Protein AF-A0A539E3X6-F1 (afdb_monomer)

Nearest PDB structures (foldseek):
  5n8n-assembly1_A  TM=7.428E-01  e=6.494E-04  Pseudomonas aeruginosa
  8fda-assembly3_C  TM=2.814E-01  e=2.638E+00  Homo sapiens

Structure (mmCIF, N/CA/C/O backbone):
data_AF-A0A539E3X6-F1
#
_entry.id   AF-A0A539E3X6-F1
#
loop_
_atom_site.group_PDB
_atom_site.id
_atom_site.type_symbol
_atom_site.label_atom_id
_atom_site.label_alt_id
_atom_site.label_comp_id
_atom_site.label_asym_id
_atom_site.label_entity_id
_atom_site.label_seq_id
_atom_site.pdbx_PDB_ins_code
_atom_site.Cartn_x
_atom_site.Cartn_y
_atom_site.Cartn_z
_atom_site.occupancy
_atom_site.B_iso_or_equiv
_atom_site.auth_seq_id
_atom_site.auth_comp_id
_atom_site.auth_asym_id
_atom_site.auth_atom_id
_atom_site.pdbx_PDB_model_num
ATOM 1 N N . MET A 1 1 ? 20.819 11.981 -60.258 1.00 41.84 1 MET A N 1
ATOM 2 C CA . MET A 1 1 ? 19.433 12.133 -59.774 1.00 41.84 1 MET A CA 1
ATOM 3 C C . MET A 1 1 ? 19.209 11.024 -58.771 1.00 41.84 1 MET A C 1
ATOM 5 O O . MET A 1 1 ? 19.209 9.869 -59.173 1.00 41.84 1 MET A O 1
ATOM 9 N N . SER A 1 2 ? 19.192 11.364 -57.485 1.00 45.53 2 SER A N 1
ATOM 10 C CA . SER A 1 2 ? 18.996 10.406 -56.397 1.00 45.53 2 SER A CA 1
ATOM 11 C C . SER A 1 2 ? 17.498 10.268 -56.162 1.00 45.53 2 SER A C 1
ATOM 13 O O . SER A 1 2 ? 16.814 11.275 -56.020 1.00 45.53 2 SER A O 1
ATOM 15 N N . ASP A 1 3 ? 16.999 9.041 -56.204 1.00 52.81 3 ASP A N 1
ATOM 16 C CA . ASP A 1 3 ? 15.593 8.719 -55.986 1.00 52.81 3 ASP A CA 1
ATOM 17 C C . ASP A 1 3 ? 15.246 8.934 -54.500 1.00 52.81 3 ASP A C 1
ATOM 19 O O . ASP A 1 3 ? 15.638 8.151 -53.634 1.00 52.81 3 ASP A O 1
ATOM 23 N N . GLU A 1 4 ? 14.581 10.051 -54.198 1.00 57.06 4 GLU A N 1
ATOM 24 C CA . GLU A 1 4 ? 14.175 10.471 -52.847 1.00 57.06 4 GLU A CA 1
ATOM 25 C C . GLU A 1 4 ? 12.908 9.753 -52.341 1.00 57.06 4 GLU A C 1
ATOM 27 O O . GLU A 1 4 ? 12.353 10.131 -51.311 1.00 57.06 4 GLU A O 1
ATOM 32 N N . THR A 1 5 ? 12.435 8.698 -53.017 1.00 60.28 5 THR A N 1
ATOM 33 C CA . THR A 1 5 ? 11.196 7.993 -52.629 1.00 60.28 5 THR A CA 1
ATOM 34 C C . THR A 1 5 ? 11.403 6.615 -52.009 1.00 60.28 5 THR A C 1
ATOM 36 O O . THR A 1 5 ? 10.471 5.813 -51.934 1.00 60.28 5 THR A O 1
ATOM 39 N N . LYS A 1 6 ? 12.595 6.318 -51.480 1.00 58.25 6 LYS A N 1
ATOM 40 C CA . LYS A 1 6 ? 12.779 5.096 -50.690 1.00 58.25 6 LYS A CA 1
ATOM 41 C C . LYS A 1 6 ? 12.186 5.290 -49.293 1.00 58.25 6 LYS A C 1
ATOM 43 O O . LYS A 1 6 ? 12.840 5.818 -48.399 1.00 58.25 6 LYS A O 1
ATOM 48 N N . SER A 1 7 ? 10.938 4.857 -49.106 1.00 58.25 7 SER A N 1
ATOM 49 C CA . SER A 1 7 ? 10.369 4.674 -47.769 1.00 58.25 7 SER A CA 1
ATOM 50 C C . SER A 1 7 ? 11.309 3.770 -46.960 1.00 58.25 7 SER A C 1
ATOM 52 O O . SER A 1 7 ? 11.676 2.702 -47.465 1.00 58.25 7 SER A O 1
ATOM 54 N N . PRO A 1 8 ? 11.735 4.173 -45.750 1.00 56.09 8 PRO A N 1
ATOM 55 C CA . PRO A 1 8 ? 12.565 3.314 -44.917 1.00 56.09 8 PRO A CA 1
ATOM 56 C C . PRO A 1 8 ? 11.816 2.000 -44.672 1.00 56.09 8 PRO A C 1
ATOM 58 O O . PRO A 1 8 ? 10.625 1.994 -44.348 1.00 56.09 8 PRO A O 1
ATOM 61 N N . SER A 1 9 ? 12.493 0.877 -44.917 1.00 59.53 9 SER A N 1
ATOM 62 C CA . SER A 1 9 ? 11.942 -0.457 -44.679 1.00 59.53 9 SER A CA 1
ATOM 63 C C . SER A 1 9 ? 11.598 -0.618 -43.199 1.00 59.53 9 SER A C 1
ATOM 65 O O . SER A 1 9 ? 12.306 -0.097 -42.340 1.00 59.53 9 SER A O 1
ATOM 67 N N . ALA A 1 10 ? 10.539 -1.374 -42.894 1.00 56.31 10 ALA A N 1
ATOM 68 C CA . ALA A 1 10 ? 10.042 -1.603 -41.531 1.00 56.31 10 ALA A CA 1
ATOM 69 C C . ALA A 1 10 ? 11.101 -2.130 -40.530 1.00 56.31 10 ALA A C 1
ATOM 71 O O . ALA A 1 10 ? 10.890 -2.030 -39.323 1.00 56.31 10 ALA A O 1
ATOM 72 N N . ASP A 1 11 ? 12.242 -2.622 -41.025 1.00 56.34 11 ASP A N 1
ATOM 73 C CA . ASP A 1 11 ? 13.405 -3.062 -40.245 1.00 56.34 11 ASP A CA 1
ATOM 74 C C . ASP A 1 11 ? 14.237 -1.921 -39.613 1.00 56.34 11 ASP A C 1
ATOM 76 O O . ASP A 1 11 ? 15.116 -2.195 -38.798 1.00 56.34 11 ASP A O 1
ATOM 80 N N . GLU A 1 12 ? 13.972 -0.645 -39.926 1.00 52.34 12 GLU A N 1
ATOM 81 C CA . GLU A 1 12 ? 14.722 0.509 -39.384 1.00 52.34 12 GLU A CA 1
ATOM 82 C C . GLU A 1 12 ? 14.014 1.258 -38.242 1.00 52.34 12 GLU A C 1
ATOM 84 O O . GLU A 1 12 ? 14.523 2.257 -37.730 1.00 52.34 12 GLU A O 1
ATOM 89 N N . LEU A 1 13 ? 12.854 0.785 -37.784 1.00 56.97 13 LEU A N 1
ATOM 90 C CA . LEU A 1 13 ? 12.190 1.375 -36.624 1.00 56.97 13 LEU A CA 1
ATOM 91 C C . LEU A 1 13 ? 12.783 0.784 -35.341 1.00 56.97 13 LEU A C 1
ATOM 93 O O . LEU A 1 13 ? 12.258 -0.167 -34.761 1.00 56.97 13 LEU A O 1
ATOM 97 N N . SER A 1 14 ? 13.8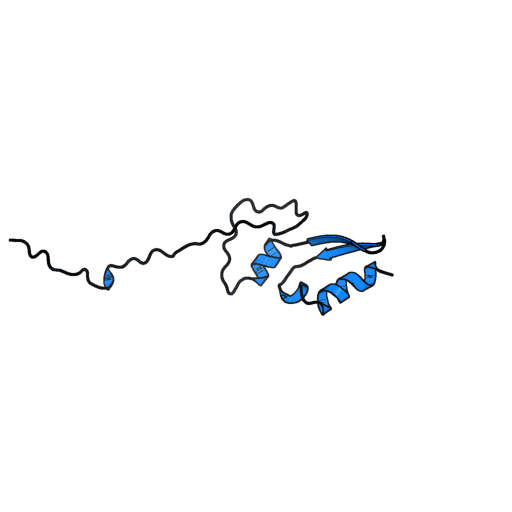83 1.375 -34.869 1.00 65.69 14 SER A N 1
ATOM 98 C CA . SER A 1 14 ? 14.344 1.190 -33.494 1.00 65.69 14 SER A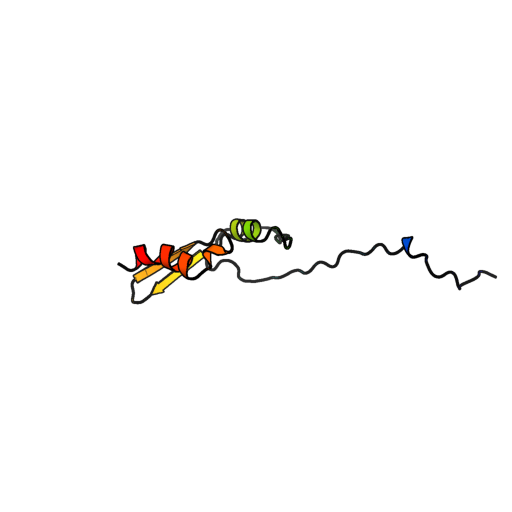 CA 1
ATOM 99 C C . SER A 1 14 ? 13.329 1.843 -32.551 1.00 65.69 14 SER A C 1
ATOM 101 O O . SER A 1 14 ? 13.436 3.002 -32.151 1.00 65.69 14 SER A O 1
ATOM 103 N N . TRP A 1 15 ? 12.270 1.105 -32.220 1.00 66.19 15 TRP A N 1
ATOM 104 C CA . TRP A 1 15 ? 11.269 1.566 -31.268 1.00 66.19 15 TRP A CA 1
ATOM 105 C C . TRP A 1 15 ? 11.945 1.778 -29.916 1.00 66.19 15 TRP A C 1
ATOM 107 O O . TRP A 1 15 ? 12.229 0.835 -29.176 1.00 66.19 15 TRP A O 1
ATOM 117 N N . THR A 1 16 ? 12.234 3.038 -29.595 1.00 77.38 16 THR A N 1
ATOM 118 C CA . THR A 1 16 ? 12.737 3.391 -28.274 1.00 77.38 16 THR A CA 1
ATOM 119 C C . THR A 1 16 ? 11.583 3.198 -27.291 1.00 77.38 16 THR A C 1
ATOM 121 O O . THR A 1 16 ? 10.530 3.815 -27.468 1.00 77.38 16 THR A O 1
ATOM 124 N N . PRO A 1 17 ? 11.728 2.341 -26.267 1.00 80.38 17 PRO A N 1
ATOM 125 C CA . PRO A 1 17 ? 10.630 2.046 -25.362 1.00 80.38 17 PRO A CA 1
ATOM 126 C C . PRO A 1 17 ? 10.249 3.300 -24.572 1.00 80.38 17 PRO A C 1
ATOM 128 O O . PRO A 1 17 ? 11.094 3.891 -23.892 1.00 80.38 17 PRO A O 1
ATOM 131 N N . LEU A 1 18 ? 8.969 3.678 -24.629 1.00 83.81 18 LEU A N 1
ATOM 132 C CA . LEU A 1 18 ? 8.421 4.750 -23.803 1.00 83.81 18 LEU A CA 1
ATOM 133 C C . LEU A 1 18 ? 8.553 4.365 -22.325 1.00 83.81 18 LEU A C 1
ATOM 135 O O . LEU A 1 18 ? 8.129 3.286 -21.909 1.00 83.81 18 LEU A O 1
ATOM 139 N N . ARG A 1 19 ? 9.138 5.255 -21.521 1.00 85.19 19 ARG A N 1
ATOM 140 C CA . ARG A 1 19 ? 9.263 5.079 -20.071 1.00 85.19 19 ARG A CA 1
ATOM 141 C C . ARG A 1 19 ? 8.467 6.162 -19.365 1.00 85.19 19 ARG A C 1
ATOM 143 O O . ARG A 1 19 ? 8.700 7.344 -19.593 1.00 85.19 19 ARG A O 1
ATOM 150 N N . LEU A 1 20 ? 7.558 5.744 -18.493 1.00 87.06 20 LEU A N 1
ATOM 151 C CA . LEU A 1 20 ? 6.795 6.638 -17.632 1.00 87.06 20 LEU A CA 1
ATOM 152 C C . LEU A 1 20 ? 7.448 6.680 -16.252 1.00 87.06 20 LEU A C 1
ATOM 154 O O . LEU A 1 20 ? 7.738 5.637 -15.666 1.00 87.06 20 LEU A O 1
ATOM 158 N N . ALA A 1 21 ? 7.677 7.886 -15.740 1.00 87.81 21 ALA A N 1
ATOM 159 C CA . ALA A 1 21 ? 8.109 8.106 -14.368 1.00 87.81 21 ALA A CA 1
ATOM 160 C C . ALA A 1 21 ? 6.909 8.587 -13.548 1.00 87.81 21 ALA A C 1
ATOM 162 O O . ALA A 1 21 ? 6.297 9.600 -13.878 1.00 87.81 21 ALA A O 1
ATOM 163 N N . VAL A 1 22 ? 6.581 7.858 -12.482 1.00 87.19 22 VAL A N 1
ATOM 164 C CA . VAL A 1 22 ? 5.509 8.216 -11.549 1.00 87.19 22 VAL A CA 1
ATOM 165 C C . VAL A 1 22 ? 6.143 8.587 -10.217 1.00 87.19 22 VAL A C 1
ATOM 167 O O . VAL A 1 22 ? 6.936 7.824 -9.667 1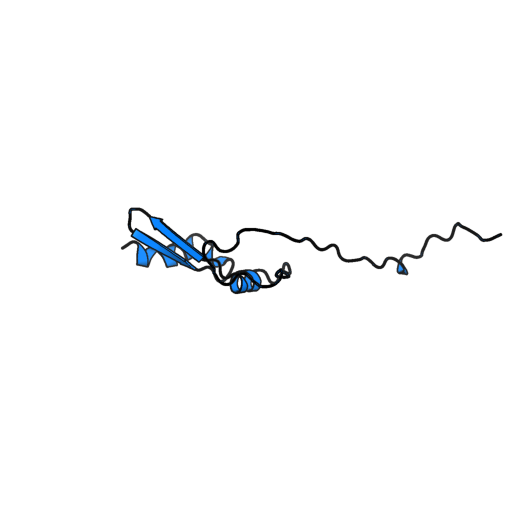.00 87.19 22 VAL A O 1
ATOM 170 N N . VAL A 1 23 ? 5.794 9.764 -9.701 1.00 86.50 23 VAL A N 1
ATOM 171 C CA . VAL A 1 23 ? 6.230 10.242 -8.386 1.00 86.50 23 VAL A CA 1
ATOM 172 C C . VAL A 1 23 ? 5.001 10.332 -7.494 1.00 86.50 23 VAL A C 1
ATOM 174 O O . VAL A 1 23 ? 4.058 11.051 -7.813 1.00 86.50 23 VAL A O 1
ATOM 177 N N . ALA A 1 24 ? 5.006 9.587 -6.392 1.00 83.88 24 ALA A N 1
ATOM 178 C CA . ALA A 1 24 ? 3.884 9.506 -5.465 1.00 83.88 24 ALA A CA 1
ATOM 179 C C . ALA A 1 24 ? 4.373 9.319 -4.016 1.00 83.88 24 ALA A C 1
ATOM 181 O O . ALA A 1 24 ? 5.462 8.777 -3.801 1.00 83.88 24 ALA A O 1
ATOM 182 N N . PRO A 1 25 ? 3.583 9.741 -3.013 1.00 82.06 25 PRO A N 1
ATOM 183 C CA . PRO A 1 25 ? 3.831 9.402 -1.617 1.00 82.06 25 PRO A CA 1
ATOM 184 C C . PRO A 1 25 ? 3.429 7.940 -1.374 1.00 82.06 25 PRO A C 1
ATOM 186 O O . PRO A 1 25 ? 2.248 7.630 -1.259 1.00 82.06 25 PRO A O 1
ATOM 189 N N . LEU A 1 26 ? 4.405 7.030 -1.341 1.00 80.75 26 LEU A N 1
ATOM 190 C CA . LEU A 1 26 ? 4.127 5.586 -1.289 1.00 80.75 26 LEU A CA 1
ATOM 191 C C . LEU A 1 26 ? 4.200 4.967 0.114 1.00 80.75 26 LEU A C 1
ATOM 193 O O . LEU A 1 26 ? 3.639 3.898 0.332 1.00 80.75 26 LEU A O 1
ATOM 197 N N . ALA A 1 27 ? 4.865 5.614 1.070 1.00 73.50 27 ALA A N 1
ATOM 198 C CA . ALA A 1 27 ? 4.934 5.137 2.446 1.00 73.50 27 ALA A CA 1
ATOM 199 C C . ALA A 1 27 ? 4.866 6.333 3.402 1.00 73.50 27 ALA A C 1
ATOM 201 O O . ALA A 1 27 ? 5.694 7.240 3.319 1.00 73.50 27 ALA A O 1
ATOM 202 N N . GLY A 1 28 ? 3.849 6.360 4.272 1.00 66.12 28 GLY A N 1
ATOM 203 C CA . GLY A 1 28 ? 3.517 7.539 5.081 1.00 66.12 28 GLY A CA 1
ATOM 204 C C . GLY A 1 28 ? 4.626 7.962 6.049 1.00 66.12 28 GLY A C 1
ATOM 205 O O . GLY A 1 28 ? 4.802 9.153 6.300 1.00 66.12 28 GLY A O 1
ATOM 206 N N . HIS A 1 29 ? 5.398 6.999 6.561 1.00 62.09 29 HIS A N 1
ATOM 207 C CA . HIS A 1 29 ? 6.522 7.249 7.462 1.00 62.09 29 HIS A CA 1
ATOM 208 C C . HIS A 1 29 ? 7.649 6.224 7.262 1.00 62.09 29 HIS A C 1
ATOM 210 O O . HIS A 1 29 ? 8.095 5.580 8.207 1.00 62.09 29 HIS A O 1
ATOM 216 N N . ASN A 1 30 ? 8.096 6.025 6.017 1.00 58.28 30 ASN A N 1
ATOM 217 C CA . ASN A 1 30 ? 9.246 5.157 5.759 1.00 58.28 30 ASN A CA 1
ATOM 218 C C . ASN A 1 30 ? 10.527 5.998 5.591 1.00 58.28 30 ASN A C 1
ATOM 220 O O . ASN A 1 30 ? 10.641 6.729 4.602 1.00 58.28 30 ASN A O 1
ATOM 224 N N . PRO A 1 31 ? 11.498 5.921 6.524 1.00 54.44 31 PRO A N 1
ATOM 225 C CA . PRO A 1 31 ? 12.769 6.636 6.402 1.00 54.44 31 PRO A CA 1
ATOM 226 C C . PRO A 1 31 ? 13.643 6.090 5.263 1.00 54.44 31 PRO A C 1
ATOM 228 O O . PRO A 1 31 ? 14.537 6.787 4.784 1.00 54.44 31 PRO A O 1
ATOM 231 N N . ALA A 1 32 ? 13.377 4.870 4.787 1.00 59.38 32 ALA A N 1
ATOM 232 C CA . ALA A 1 32 ? 14.066 4.272 3.654 1.00 59.38 32 ALA A CA 1
ATOM 233 C C . ALA A 1 32 ? 13.460 4.771 2.333 1.00 59.38 32 ALA A C 1
ATOM 235 O O . ALA A 1 32 ? 12.820 4.029 1.590 1.00 59.38 32 ALA A O 1
ATOM 236 N N . ARG A 1 33 ? 13.661 6.056 2.017 1.00 64.69 33 ARG A N 1
ATOM 237 C CA . ARG A 1 33 ? 13.427 6.538 0.651 1.00 64.69 33 ARG A CA 1
ATOM 238 C C . ARG A 1 33 ? 14.383 5.774 -0.275 1.00 64.69 33 ARG A C 1
ATOM 240 O O . ARG A 1 33 ? 15.591 5.817 -0.035 1.00 64.69 33 ARG A O 1
ATOM 247 N N . PRO A 1 34 ? 13.899 5.107 -1.336 1.00 65.94 34 PRO A N 1
ATOM 248 C CA . PRO A 1 34 ? 14.805 4.485 -2.284 1.00 65.94 34 PRO A CA 1
ATOM 249 C C . PRO A 1 34 ? 15.712 5.562 -2.894 1.00 65.94 34 PRO A C 1
ATOM 251 O O . PRO A 1 34 ? 15.239 6.618 -3.319 1.00 65.94 34 PRO A O 1
ATOM 254 N N . ALA A 1 35 ? 17.021 5.301 -2.924 1.00 68.06 35 ALA A N 1
ATOM 255 C CA . ALA A 1 35 ? 18.018 6.245 -3.435 1.00 68.06 35 ALA A CA 1
ATOM 256 C C . ALA A 1 35 ? 17.872 6.517 -4.948 1.00 68.06 35 ALA A C 1
ATOM 258 O O . ALA A 1 35 ? 18.441 7.477 -5.463 1.00 68.06 35 ALA A O 1
ATOM 259 N N . MET A 1 36 ? 17.109 5.679 -5.661 1.00 77.50 36 MET A N 1
ATOM 260 C CA . MET A 1 36 ? 16.862 5.769 -7.101 1.00 77.50 36 MET A CA 1
ATOM 261 C C . MET A 1 36 ? 15.406 5.406 -7.440 1.00 77.50 36 MET A C 1
ATOM 263 O O . MET A 1 36 ? 14.770 4.677 -6.675 1.00 77.50 36 MET A O 1
ATOM 267 N N . PRO A 1 37 ? 14.870 5.859 -8.593 1.00 83.88 37 PRO A N 1
ATOM 268 C CA . PRO A 1 37 ? 13.561 5.427 -9.072 1.00 83.88 37 PRO A CA 1
ATOM 269 C C . PRO A 1 37 ? 13.472 3.902 -9.188 1.00 83.88 37 PRO A C 1
ATOM 271 O O . PRO A 1 37 ? 14.314 3.263 -9.822 1.00 83.88 37 PRO A O 1
ATOM 274 N N . LEU A 1 38 ? 12.431 3.319 -8.596 1.00 84.94 38 LEU A N 1
ATOM 275 C CA . LEU 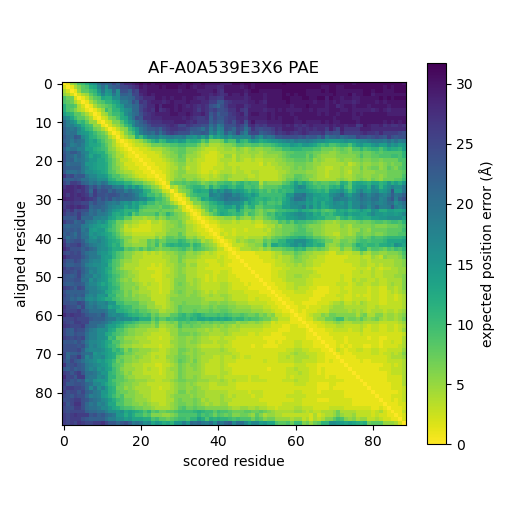A 1 38 ? 12.137 1.897 -8.730 1.00 84.94 38 LEU A CA 1
ATOM 276 C C . LEU A 1 38 ? 11.548 1.635 -10.116 1.00 84.94 38 LEU A C 1
ATOM 278 O O . LEU A 1 38 ? 10.535 2.222 -10.498 1.00 84.94 38 LEU A O 1
ATOM 282 N N . ARG A 1 39 ? 12.173 0.731 -10.872 1.00 87.56 39 ARG A N 1
ATOM 283 C CA . ARG A 1 39 ? 11.591 0.221 -12.112 1.00 87.56 39 ARG A CA 1
ATOM 284 C C . ARG A 1 39 ? 10.609 -0.889 -11.758 1.00 87.56 39 ARG A C 1
ATOM 286 O O . ARG A 1 39 ? 11.013 -1.887 -11.173 1.00 87.56 39 ARG A O 1
ATOM 293 N N . ILE A 1 40 ? 9.346 -0.698 -12.11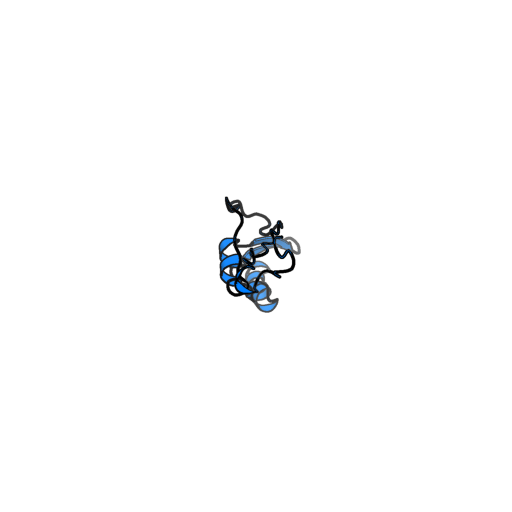9 1.00 84.12 40 ILE A N 1
ATOM 294 C CA . ILE A 1 40 ? 8.265 -1.641 -11.833 1.00 84.12 40 ILE A CA 1
ATOM 295 C C . ILE A 1 40 ? 7.765 -2.196 -13.164 1.00 84.12 40 ILE A C 1
ATOM 297 O O . ILE A 1 40 ? 7.392 -1.432 -14.055 1.00 84.12 40 ILE A O 1
ATOM 301 N N . ALA A 1 41 ? 7.801 -3.518 -13.305 1.00 83.94 41 ALA A N 1
ATOM 302 C CA . ALA A 1 41 ? 7.127 -4.229 -14.383 1.00 83.94 41 ALA A CA 1
ATOM 303 C C . ALA A 1 41 ? 5.715 -4.630 -13.923 1.00 83.94 41 ALA A C 1
ATOM 305 O O . ALA A 1 41 ? 5.459 -4.744 -12.724 1.00 83.94 41 ALA A O 1
ATOM 306 N N . ALA A 1 42 ? 4.784 -4.803 -14.862 1.00 76.81 42 ALA A N 1
ATOM 307 C CA . ALA A 1 42 ? 3.377 -5.059 -14.536 1.00 76.81 42 ALA A CA 1
ATOM 308 C C . ALA A 1 42 ? 3.162 -6.373 -13.758 1.00 76.81 42 ALA A C 1
ATOM 310 O O . ALA A 1 42 ? 2.242 -6.479 -12.949 1.00 76.81 42 ALA A O 1
ATOM 311 N N . ASP A 1 43 ? 4.022 -7.358 -13.989 1.00 82.94 43 ASP A N 1
ATOM 312 C CA . ASP A 1 43 ? 4.041 -8.672 -13.354 1.00 82.94 43 ASP A CA 1
ATOM 313 C C . ASP A 1 43 ? 4.767 -8.699 -11.996 1.00 82.94 43 ASP A C 1
ATOM 315 O O . ASP A 1 43 ? 4.555 -9.628 -11.222 1.00 82.94 43 ASP A O 1
ATOM 319 N N . ASP A 1 44 ? 5.536 -7.659 -11.654 1.00 83.56 44 ASP A N 1
ATOM 320 C CA . ASP A 1 44 ? 6.384 -7.603 -10.449 1.00 83.56 44 ASP A CA 1
ATOM 321 C C . ASP A 1 44 ? 5.842 -6.655 -9.359 1.00 83.56 44 ASP A C 1
ATOM 323 O O . ASP A 1 44 ? 6.574 -6.084 -8.545 1.00 83.56 44 ASP A O 1
ATOM 327 N N . LEU A 1 45 ? 4.526 -6.425 -9.355 1.00 84.94 45 LEU A N 1
ATOM 328 C CA . LEU A 1 45 ? 3.921 -5.423 -8.477 1.00 84.94 45 LEU A CA 1
ATOM 329 C C . LEU A 1 45 ? 4.003 -5.808 -6.989 1.00 84.94 45 LEU A C 1
ATOM 331 O O . LEU A 1 45 ? 4.152 -4.925 -6.151 1.00 84.94 45 LEU A O 1
ATOM 335 N N . ASP A 1 46 ? 3.964 -7.098 -6.643 1.00 87.31 46 ASP A N 1
ATOM 336 C CA . ASP A 1 46 ? 4.122 -7.526 -5.246 1.00 87.31 46 ASP A CA 1
ATOM 337 C C . ASP A 1 46 ? 5.546 -7.284 -4.727 1.00 87.31 46 ASP A C 1
ATOM 339 O O . ASP A 1 46 ? 5.696 -6.750 -3.630 1.00 87.31 46 ASP A O 1
ATOM 343 N N . ALA A 1 47 ? 6.587 -7.547 -5.526 1.00 87.06 47 ALA A N 1
ATOM 344 C CA . ALA A 1 47 ? 7.957 -7.221 -5.124 1.00 87.06 47 ALA A CA 1
ATOM 345 C C . ALA A 1 47 ? 8.183 -5.705 -5.053 1.00 87.06 47 ALA A C 1
ATOM 347 O O . ALA A 1 47 ? 8.993 -5.225 -4.257 1.00 87.06 47 ALA A O 1
ATOM 348 N N . ALA A 1 48 ? 7.472 -4.923 -5.872 1.00 86.50 48 ALA A N 1
ATOM 349 C CA . ALA A 1 48 ? 7.487 -3.471 -5.756 1.00 86.50 48 ALA A CA 1
ATOM 350 C C . ALA A 1 48 ? 6.870 -3.000 -4.428 1.00 86.50 48 ALA A C 1
ATOM 352 O O . ALA A 1 48 ? 7.460 -2.145 -3.766 1.00 86.50 48 ALA A O 1
ATOM 353 N N . VAL A 1 49 ? 5.734 -3.573 -4.008 1.00 87.88 49 VAL A N 1
ATOM 354 C CA . VAL A 1 49 ? 5.129 -3.287 -2.695 1.00 87.88 49 VAL A CA 1
ATOM 355 C C . V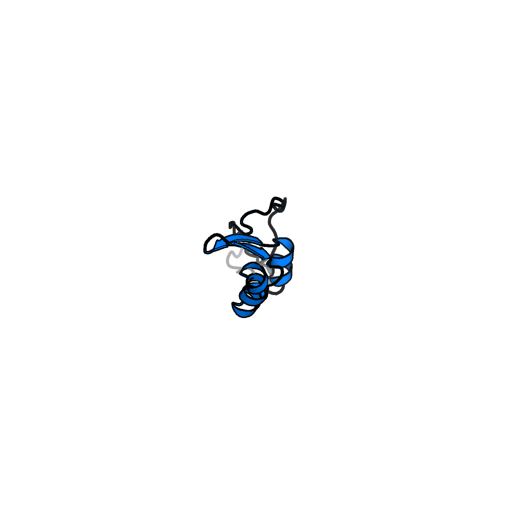AL A 1 49 ? 6.078 -3.692 -1.571 1.00 87.88 49 VAL A C 1
ATOM 357 O O . VAL A 1 49 ? 6.299 -2.900 -0.662 1.00 87.88 49 VAL A O 1
ATOM 360 N N . GLU A 1 50 ? 6.703 -4.863 -1.657 1.00 87.88 50 GLU A N 1
ATOM 361 C CA . GLU A 1 50 ? 7.657 -5.332 -0.651 1.00 87.88 50 GLU A CA 1
ATOM 362 C C . GLU A 1 50 ? 8.864 -4.390 -0.509 1.00 87.88 50 GLU A C 1
ATOM 364 O O . GLU A 1 50 ? 9.247 -4.042 0.608 1.00 87.88 50 GLU A O 1
ATOM 369 N N . LYS A 1 51 ? 9.425 -3.914 -1.632 1.00 84.69 51 LYS A N 1
ATOM 370 C CA . LYS A 1 51 ? 10.550 -2.958 -1.656 1.00 84.69 51 LYS A CA 1
ATOM 371 C C . LYS A 1 51 ? 10.186 -1.596 -1.077 1.00 84.69 51 LYS A C 1
ATOM 373 O O . LYS A 1 51 ? 11.014 -0.969 -0.423 1.00 84.69 51 LYS A O 1
ATOM 378 N N . VAL A 1 52 ? 8.980 -1.111 -1.362 1.00 86.00 52 VAL A N 1
ATOM 379 C CA . VAL A 1 52 ? 8.482 0.156 -0.809 1.00 86.00 52 VAL A CA 1
ATOM 380 C C . VAL A 1 52 ? 8.140 0.001 0.674 1.00 86.00 52 VAL A C 1
ATOM 382 O O . VAL A 1 52 ? 8.313 0.952 1.436 1.00 86.00 52 VAL A O 1
ATOM 385 N N . ALA A 1 53 ? 7.661 -1.182 1.066 1.00 86.31 53 ALA A N 1
ATOM 386 C CA . ALA A 1 53 ? 7.136 -1.512 2.385 1.00 86.31 53 ALA A CA 1
ATOM 387 C C . ALA A 1 53 ? 6.226 -0.406 2.955 1.00 86.31 53 ALA A C 1
ATOM 389 O O . ALA A 1 53 ? 6.591 0.238 3.946 1.00 86.31 53 ALA A O 1
ATOM 390 N N . PRO A 1 54 ? 5.066 -0.124 2.327 1.00 87.62 54 PRO A N 1
ATOM 391 C CA . PRO A 1 54 ? 4.127 0.843 2.868 1.00 87.62 54 PRO A CA 1
ATOM 392 C C . PRO A 1 54 ? 3.707 0.459 4.286 1.00 87.62 54 PRO A C 1
ATOM 394 O O . PRO A 1 54 ? 3.439 -0.705 4.589 1.00 87.62 54 PRO A O 1
ATOM 397 N N . SER A 1 55 ? 3.604 1.463 5.145 1.00 88.31 55 SER A N 1
ATOM 398 C CA . SER A 1 55 ? 3.077 1.320 6.495 1.00 88.31 55 SER A CA 1
ATOM 399 C C . SER A 1 55 ? 2.151 2.483 6.826 1.00 88.31 55 SER A C 1
ATOM 401 O O . SER A 1 55 ? 2.262 3.579 6.259 1.00 88.31 55 SER A O 1
ATOM 403 N N . LEU A 1 56 ? 1.218 2.227 7.738 1.00 88.06 56 LEU A N 1
ATOM 404 C CA . LEU A 1 56 ? 0.276 3.211 8.251 1.00 88.06 56 LEU A CA 1
ATOM 405 C C . LEU A 1 56 ? 0.263 3.141 9.776 1.00 88.06 56 LEU A C 1
ATOM 407 O O . LEU A 1 56 ? -0.002 2.084 10.334 1.00 88.06 56 LEU A O 1
ATOM 411 N N . SER A 1 57 ? 0.478 4.275 10.438 1.00 88.62 57 SER A N 1
ATOM 412 C CA . SER A 1 57 ? 0.290 4.417 11.884 1.00 88.62 57 SER A CA 1
ATOM 413 C C . SER A 1 57 ? -0.710 5.536 12.145 1.00 88.62 57 SER A C 1
ATOM 415 O O . SER A 1 57 ? -0.462 6.689 11.793 1.00 88.62 57 SER A O 1
ATOM 417 N N . ILE A 1 58 ? -1.853 5.198 12.738 1.00 89.81 58 ILE A N 1
ATOM 418 C CA . ILE A 1 58 ? -2.965 6.119 13.011 1.00 89.81 58 ILE A CA 1
ATOM 419 C C . ILE A 1 58 ? -3.561 5.855 14.398 1.00 89.81 58 ILE A C 1
ATOM 421 O O . ILE A 1 58 ? -3.192 4.900 15.073 1.00 89.81 58 ILE A O 1
ATOM 425 N N . LYS A 1 59 ? -4.489 6.706 14.847 1.00 91.50 59 LYS A N 1
ATOM 426 C CA . LYS A 1 59 ? -5.299 6.461 16.048 1.00 91.50 59 LYS A CA 1
ATOM 427 C C . LYS A 1 59 ? -6.773 6.397 15.670 1.00 91.50 59 LYS A C 1
ATOM 429 O O . LYS A 1 59 ? -7.260 7.306 15.002 1.00 91.50 59 LYS A O 1
ATOM 434 N N . ILE A 1 60 ? -7.482 5.370 16.127 1.00 88.25 60 ILE A N 1
ATOM 435 C CA . ILE A 1 60 ? -8.927 5.197 15.922 1.00 88.25 60 ILE A CA 1
ATOM 436 C C . ILE A 1 60 ? -9.586 5.105 17.296 1.00 88.25 60 ILE A C 1
ATOM 438 O O . ILE A 1 60 ? -9.218 4.259 18.102 1.00 88.25 60 ILE A O 1
ATOM 442 N N . GLY A 1 61 ? -10.516 6.013 17.608 1.00 86.94 61 GLY A N 1
ATOM 443 C CA . GLY A 1 61 ? -11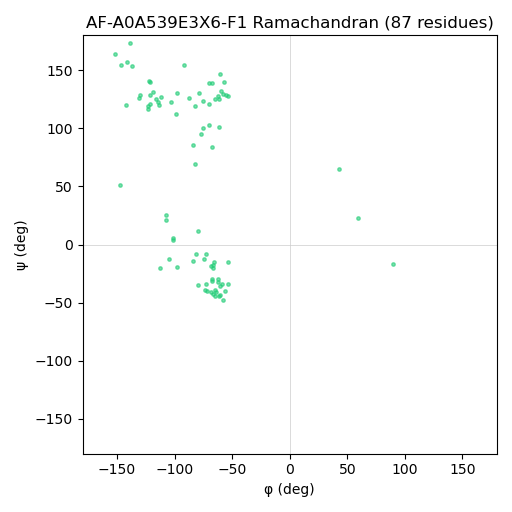.168 6.04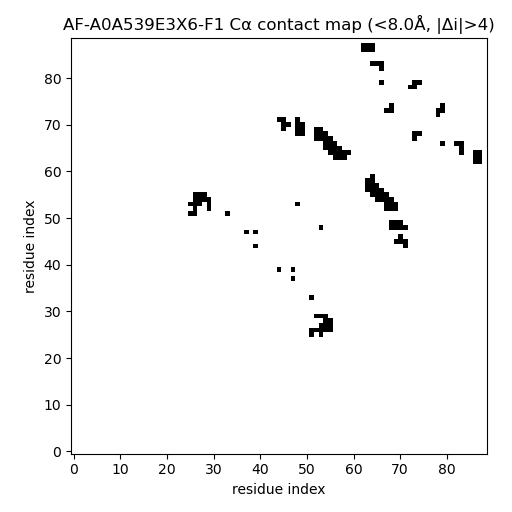0 18.927 1.00 86.94 61 GLY A CA 1
ATOM 444 C C . GLY A 1 61 ? -10.200 6.223 20.109 1.00 86.94 61 GLY A C 1
ATOM 445 O O . GLY A 1 61 ? -10.516 5.832 21.223 1.00 86.94 61 GLY A O 1
ATOM 446 N N . GLY A 1 62 ? -9.008 6.782 19.869 1.00 86.56 62 GLY A N 1
ATOM 447 C CA . GLY A 1 62 ? -7.943 6.925 20.870 1.00 86.56 62 GLY A CA 1
ATOM 448 C C . GLY A 1 62 ? -6.971 5.741 20.952 1.00 86.56 62 GLY A C 1
ATOM 449 O O . GLY A 1 62 ? -5.859 5.929 21.446 1.00 86.56 62 GLY A O 1
ATOM 450 N N . ALA A 1 63 ? -7.325 4.575 20.403 1.00 87.50 63 ALA A N 1
ATOM 451 C CA . ALA A 1 63 ? -6.439 3.418 20.322 1.00 87.50 63 ALA A CA 1
ATOM 452 C C . ALA A 1 63 ? -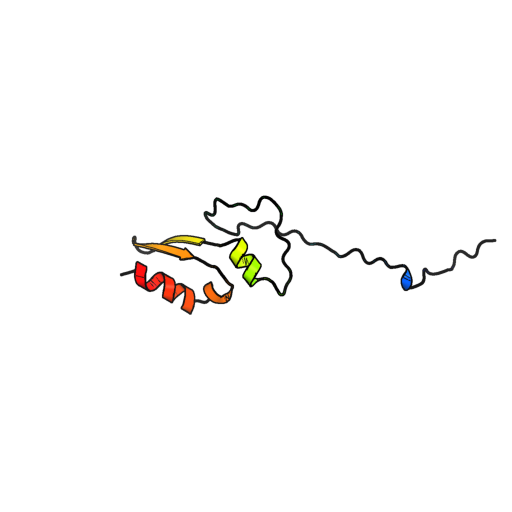5.433 3.579 19.164 1.00 87.50 63 ALA A C 1
ATOM 454 O O . ALA A 1 63 ? -5.840 3.938 18.051 1.00 87.50 63 ALA A O 1
ATOM 455 N N . PRO A 1 64 ? -4.123 3.369 19.393 1.00 90.31 64 PRO A N 1
ATOM 456 C CA . PRO A 1 64 ? -3.138 3.360 18.320 1.00 90.31 64 PRO A CA 1
ATOM 457 C C . PRO A 1 64 ? -3.311 2.117 17.439 1.00 90.31 64 PRO A C 1
ATOM 459 O O . PRO A 1 64 ? -3.514 1.018 17.939 1.00 90.31 64 PRO A O 1
ATOM 462 N N . LEU A 1 65 ? -3.192 2.301 16.127 1.00 91.94 65 LEU A N 1
ATOM 463 C CA . LEU A 1 65 ? -3.235 1.245 15.125 1.00 91.94 65 LEU A CA 1
ATOM 464 C C . LEU A 1 65 ? -2.032 1.387 14.194 1.00 91.94 65 LEU A C 1
ATOM 466 O O . LEU A 1 65 ? -1.819 2.455 13.617 1.00 91.94 65 LEU A O 1
ATOM 470 N N . SER A 1 66 ? -1.298 0.294 14.010 1.00 91.38 66 SER A N 1
ATOM 471 C CA . SER A 1 66 ? -0.208 0.182 13.043 1.00 91.38 66 SER A CA 1
ATOM 472 C C . SER A 1 66 ? -0.480 -0.956 12.061 1.00 91.38 66 SER A C 1
ATOM 474 O O . SER A 1 66 ? -0.769 -2.077 12.474 1.00 91.38 66 SER A O 1
ATOM 476 N N . LEU A 1 67 ? -0.384 -0.666 10.765 1.00 92.00 67 LEU A N 1
ATOM 477 C CA . LEU A 1 67 ? -0.570 -1.613 9.665 1.00 92.00 67 LEU A CA 1
ATOM 478 C C . LEU A 1 67 ? 0.684 -1.660 8.794 1.00 92.00 67 LEU A C 1
ATOM 480 O O . LEU A 1 67 ? 1.275 -0.617 8.490 1.00 92.00 67 LEU A O 1
ATOM 484 N N . GLU A 1 68 ? 1.041 -2.858 8.345 1.00 91.44 68 GLU A N 1
ATOM 485 C CA . GLU A 1 68 ? 2.135 -3.086 7.404 1.00 91.44 68 GLU A CA 1
ATOM 486 C C . GLU A 1 68 ? 1.625 -3.780 6.142 1.00 91.44 68 GLU A C 1
ATOM 488 O O . GLU A 1 68 ? 0.815 -4.707 6.195 1.00 91.44 68 GLU A O 1
ATOM 493 N N . PHE A 1 69 ? 2.144 -3.351 4.993 1.00 91.81 69 PHE A N 1
ATOM 494 C CA . PHE A 1 69 ? 1.771 -3.894 3.695 1.00 91.81 69 PHE A CA 1
ATOM 495 C C . PHE A 1 69 ? 3.023 -4.405 2.986 1.00 91.81 69 PHE A C 1
ATOM 497 O O . PHE A 1 69 ? 3.962 -3.653 2.726 1.00 91.81 69 PHE A O 1
ATOM 504 N N . ARG A 1 70 ? 3.057 -5.702 2.679 1.00 90.00 70 ARG A N 1
ATOM 505 C CA . ARG A 1 70 ? 4.190 -6.366 2.013 1.00 90.00 70 ARG A CA 1
ATOM 506 C C . ARG A 1 70 ? 3.841 -6.845 0.608 1.00 90.00 70 ARG A C 1
ATOM 508 O O . ARG A 1 70 ? 4.732 -7.053 -0.201 1.00 90.00 70 ARG A O 1
ATOM 515 N N . LYS A 1 71 ? 2.554 -6.996 0.307 1.00 91.38 71 LYS A N 1
ATOM 516 C CA . LYS A 1 71 ? 2.018 -7.482 -0.975 1.00 91.38 71 LYS A CA 1
ATOM 517 C C . LYS A 1 71 ? 0.635 -6.890 -1.222 1.00 91.38 71 LYS A C 1
ATOM 519 O O . LYS A 1 71 ? -0.018 -6.410 -0.299 1.00 91.38 71 LYS A O 1
ATOM 524 N N . ARG A 1 72 ? 0.148 -6.963 -2.461 1.00 90.69 72 ARG A N 1
ATOM 525 C CA . ARG A 1 72 ? -1.124 -6.340 -2.869 1.00 90.69 72 ARG A CA 1
ATOM 526 C C . ARG A 1 72 ? -2.329 -6.785 -2.049 1.00 90.69 72 ARG A C 1
ATOM 528 O O . ARG A 1 72 ? -3.166 -5.960 -1.712 1.00 90.69 72 ARG A O 1
ATOM 535 N N . ARG A 1 73 ? -2.403 -8.070 -1.707 1.00 94.12 73 ARG A N 1
ATOM 536 C CA . ARG A 1 73 ? -3.537 -8.604 -0.941 1.00 94.12 73 ARG A CA 1
ATOM 537 C C . ARG A 1 73 ? -3.622 -8.058 0.483 1.00 94.12 73 ARG A C 1
ATOM 539 O O . ARG A 1 73 ? -4.687 -8.105 1.073 1.00 94.12 73 ARG A O 1
ATOM 546 N N . ASP A 1 74 ? -2.535 -7.518 1.038 1.00 94.06 74 ASP A N 1
ATOM 547 C CA . ASP A 1 74 ? -2.564 -6.966 2.400 1.00 94.06 74 ASP A CA 1
ATOM 548 C C . ASP A 1 74 ? -3.459 -5.717 2.488 1.00 94.06 74 ASP A C 1
ATOM 550 O O . ASP A 1 74 ? -3.880 -5.333 3.574 1.00 94.06 74 ASP A O 1
ATOM 554 N N . PHE A 1 75 ? -3.775 -5.100 1.344 1.00 93.38 75 PHE A N 1
ATOM 555 C CA . PHE A 1 75 ? -4.727 -3.996 1.236 1.00 93.38 75 PHE A CA 1
ATOM 556 C C . PHE A 1 75 ? -6.191 -4.463 1.195 1.00 93.38 75 PHE A C 1
ATOM 558 O O . PHE A 1 75 ? -7.094 -3.627 1.267 1.00 93.38 75 PHE A O 1
ATOM 565 N N . ASP A 1 76 ? -6.449 -5.771 1.096 1.00 96.69 76 ASP A N 1
ATOM 566 C CA . ASP A 1 76 ? -7.807 -6.301 1.105 1.00 96.69 76 ASP A CA 1
ATOM 567 C C . ASP A 1 76 ? -8.441 -6.088 2.490 1.00 96.69 76 ASP A C 1
ATOM 569 O O . ASP A 1 76 ? -7.795 -6.347 3.512 1.00 96.69 76 ASP A O 1
ATOM 573 N N . PRO A 1 77 ? -9.731 -5.699 2.576 1.00 96.62 77 PRO A N 1
ATOM 574 C CA . PRO A 1 77 ? -10.375 -5.385 3.855 1.00 96.62 77 PRO A CA 1
ATOM 575 C C . PRO A 1 77 ? -10.262 -6.494 4.908 1.00 96.62 77 PRO A C 1
ATOM 577 O O . PRO A 1 77 ? -10.145 -6.215 6.100 1.00 96.62 77 PRO A O 1
ATOM 580 N N . LYS A 1 78 ? -10.272 -7.760 4.472 1.00 97.19 78 LYS A N 1
ATOM 581 C CA . LYS A 1 78 ? -10.125 -8.921 5.355 1.00 97.19 78 LYS A CA 1
ATOM 582 C C . LYS A 1 78 ? -8.732 -8.994 5.990 1.00 97.19 78 LYS A C 1
ATOM 584 O O . LYS A 1 78 ? -8.637 -9.278 7.181 1.00 97.19 78 LYS A O 1
ATOM 589 N N . GLU A 1 79 ? -7.679 -8.743 5.216 1.00 96.81 79 GLU A N 1
ATOM 590 C CA . GLU A 1 79 ? -6.294 -8.770 5.702 1.00 96.81 79 GLU A CA 1
ATOM 591 C C . GLU A 1 79 ? -6.017 -7.558 6.599 1.00 96.81 79 GLU A C 1
ATOM 593 O O . GLU A 1 79 ? -5.438 -7.703 7.675 1.00 96.81 79 GLU A O 1
ATOM 598 N N . VAL A 1 80 ? -6.532 -6.381 6.226 1.00 95.00 80 VAL A N 1
ATOM 599 C CA . VAL A 1 80 ? -6.477 -5.173 7.064 1.00 95.00 80 VAL A CA 1
ATOM 600 C C . VAL A 1 80 ? -7.138 -5.418 8.420 1.00 95.00 80 VAL A C 1
ATOM 602 O O . VAL A 1 80 ? -6.557 -5.108 9.460 1.00 95.00 80 VAL A O 1
ATOM 605 N N . TRP A 1 81 ? -8.336 -6.008 8.435 1.00 94.06 81 TRP A N 1
ATOM 606 C CA . TRP A 1 81 ? -9.028 -6.323 9.684 1.00 94.06 81 TRP A CA 1
ATOM 607 C C . TRP A 1 81 ? -8.265 -7.345 10.528 1.00 94.06 81 TRP A C 1
ATOM 609 O O . TRP A 1 81 ? -8.164 -7.175 11.740 1.00 94.06 81 TRP A O 1
ATOM 619 N N . ALA A 1 82 ? -7.682 -8.373 9.905 1.00 94.31 82 ALA A N 1
ATOM 620 C CA . ALA A 1 82 ? -6.877 -9.367 10.610 1.00 94.31 82 ALA A CA 1
ATOM 621 C C . ALA A 1 82 ? -5.657 -8.745 11.317 1.00 94.31 82 ALA A C 1
ATOM 623 O O . ALA A 1 82 ? -5.316 -9.171 12.419 1.00 94.31 82 ALA A O 1
ATOM 624 N N . GLN A 1 83 ? -5.037 -7.716 10.724 1.00 93.81 83 GLN A N 1
ATOM 625 C CA . GLN A 1 83 ? -3.956 -6.952 11.358 1.00 93.81 83 GLN A CA 1
ATOM 626 C C . GLN A 1 83 ? -4.456 -6.010 12.465 1.00 93.81 83 GLN A C 1
ATOM 628 O O . GLN A 1 83 ? -3.789 -5.838 13.486 1.00 93.81 83 GLN A O 1
ATOM 633 N N . ALA A 1 84 ? -5.610 -5.371 12.257 1.00 93.19 84 ALA A N 1
ATOM 634 C CA . ALA A 1 84 ? -6.129 -4.345 13.157 1.00 93.19 84 ALA A CA 1
ATOM 635 C C . ALA A 1 84 ? -6.819 -4.909 14.405 1.00 93.19 84 ALA A C 1
ATOM 637 O O . ALA A 1 84 ? -6.730 -4.311 15.476 1.00 93.19 84 ALA A O 1
ATOM 638 N N . ALA A 1 85 ? -7.508 -6.046 14.284 1.00 90.38 85 ALA A N 1
ATOM 639 C CA . ALA A 1 85 ? -8.387 -6.567 15.329 1.00 90.38 85 ALA A CA 1
ATOM 640 C C . ALA A 1 85 ? -7.664 -6.827 16.661 1.00 90.38 85 ALA A C 1
ATOM 642 O O . ALA A 1 85 ? -8.250 -6.609 17.715 1.00 90.38 85 ALA A O 1
ATOM 643 N N . SER A 1 86 ? -6.393 -7.239 16.627 1.00 87.00 86 SER A N 1
ATOM 644 C CA . SER A 1 86 ? -5.580 -7.486 17.828 1.00 87.00 86 SER A CA 1
ATOM 645 C C . SER A 1 86 ? -5.100 -6.217 18.544 1.00 87.00 86 SER A C 1
ATOM 647 O O . SER A 1 86 ? -4.592 -6.311 19.656 1.00 87.00 86 SER A O 1
ATOM 649 N N . GLN A 1 87 ? -5.226 -5.045 17.913 1.00 89.62 87 GLN A N 1
ATOM 650 C CA . GLN A 1 87 ? -4.750 -3.755 18.434 1.00 89.62 87 GLN A CA 1
ATOM 651 C C . GLN A 1 87 ? -5.888 -2.865 18.954 1.00 89.62 87 GLN A C 1
ATOM 653 O O . GLN A 1 87 ? -5.634 -1.843 19.587 1.00 89.62 87 GLN A O 1
ATOM 658 N N . LEU A 1 88 ? -7.139 -3.225 18.656 1.00 82.00 88 LEU A N 1
ATOM 659 C CA . LEU A 1 88 ? -8.336 -2.445 18.990 1.00 82.00 88 LEU A CA 1
ATOM 660 C C . LEU A 1 88 ? -9.098 -2.986 20.217 1.00 82.00 88 LEU A C 1
ATOM 662 O O . LEU A 1 88 ? -10.185 -2.490 20.516 1.00 82.00 88 LEU A O 1
ATOM 666 N N . THR A 1 89 ? -8.547 -3.992 20.900 1.00 69.62 89 THR A N 1
ATOM 667 C CA . THR A 1 89 ? -9.048 -4.570 22.162 1.00 69.62 89 THR A CA 1
ATOM 668 C C . THR A 1 89 ? -8.310 -4.002 23.360 1.00 69.62 89 THR A C 1
ATOM 670 O O . THR A 1 89 ? -8.984 -3.671 24.358 1.00 69.62 89 THR A O 1
#

Foldseek 3Di:
DDDPPPDPPPVPPPPDDDDDQDDDDQAPDDPCDPPDGDDDDPVCVLVVCQVSFHKDWDADPNFIAIATRRGDCCPPPVNVCVRGVVRVD

pLDDT: mean 80.04, std 14.01, range [41.84, 97.19]

Solvent-accessible surface area (backbone atoms only — not comparable to full-atom values): 6029 Å² total; per-residue (Å²): 136,82,81,88,77,73,72,80,59,85,89,70,69,80,76,75,79,87,79,87,87,86,87,76,94,73,38,85,82,55,88,76,64,72,94,58,88,81,86,75,53,90,90,42,51,42,61,48,35,42,73,62,43,27,43,49,78,51,68,59,99,80,38,62,44,69,49,75,34,52,38,72,67,41,74,36,69,69,45,43,44,66,60,43,59,80,52,75,116

Secondary structure (DSSP, 8-state):
---TT-PPPGGG---PPP---------TT-S---SSPPP--TT-HHHHHHHH--EEEEEETTEEEEEE-SSGGGGSHHHHHHHHTTT--

Radius of gyration: 23.18 Å; Cα contacts (8 Å, |Δi|>4): 74; chains: 1; bounding box: 31×22×82 Å

Sequence (89 aa):
MSDETKSPSADELSWTPLRLAVVAPLAGHNPARPAMPLRIAADDLDAAVEKVAPSLSIKIGGAPLSLEFRKRRDFDPKEVWAQAASQLT

Mean predicted aligned error: 10.57 Å